Protein AF-A0A4Y9J058-F1 (afdb_monomer_lite)

Radius of gyration: 16.23 Å; chains: 1; bounding box: 37×17×45 Å

Sequence (62 aa):
MNARQFFDLVVVMRDLQREYSRTGCRDRKTLLLAKDAERKVDEEIKRVRIIENERRAPRLDI

Foldseek 3Di:
DDPVVLVVLVVLLVVLVVVCVVVVVPDPVSVVSNVVSVVVNVVVVVVVVVVVVCVVCVPPPD

Secondary structure (DSSP, 8-state):
--HHHHHHHHHHHHHHHHHHHHTTT--HHHHHHHHHHHHHHHHHHHHHHHHHHHHHS-----

Structure (mmCIF, N/CA/C/O backbone):
data_AF-A0A4Y9J058-F1
#
_entry.id   AF-A0A4Y9J058-F1
#
loop_
_atom_site.group_PDB
_atom_site.id
_atom_site.type_symbol
_atom_site.label_atom_id
_atom_site.label_alt_id
_atom_site.label_comp_id
_atom_site.label_asym_id
_atom_site.label_entity_id
_atom_site.label_seq_id
_atom_site.pdbx_PDB_ins_code
_atom_site.Cartn_x
_atom_site.Cartn_y
_atom_site.Cartn_z
_atom_site.occupancy
_atom_site.B_iso_or_equiv
_atom_site.auth_seq_id
_atom_site.auth_comp_id
_atom_site.auth_asym_id
_atom_site.auth_atom_id
_atom_site.pdbx_PDB_model_num
ATOM 1 N N . MET A 1 1 ? -9.238 4.963 3.390 1.00 81.31 1 MET A N 1
ATOM 2 C CA . MET A 1 1 ? -9.315 4.247 2.097 1.00 81.31 1 MET A CA 1
ATOM 3 C C . MET A 1 1 ? -10.541 3.333 2.097 1.00 81.31 1 MET A C 1
ATOM 5 O O . MET A 1 1 ? -11.001 2.999 3.184 1.00 81.31 1 MET A O 1
ATOM 9 N N . ASN A 1 2 ? -11.099 2.939 0.944 1.00 90.31 2 ASN A N 1
ATOM 10 C CA . ASN A 1 2 ? -12.073 1.832 0.892 1.00 90.31 2 ASN A CA 1
ATOM 11 C C . ASN A 1 2 ? -11.370 0.481 0.625 1.00 90.31 2 ASN A C 1
ATOM 13 O O . ASN A 1 2 ? -10.212 0.458 0.213 1.00 90.31 2 ASN A O 1
ATOM 17 N N . ALA A 1 3 ? -12.056 -0.644 0.861 1.00 89.88 3 ALA A N 1
ATOM 18 C CA . ALA A 1 3 ? -11.449 -1.979 0.760 1.00 89.88 3 ALA A CA 1
ATOM 19 C C . ALA A 1 3 ? -10.889 -2.292 -0.640 1.00 89.88 3 ALA A C 1
ATOM 21 O O . ALA A 1 3 ? -9.826 -2.897 -0.758 1.00 89.88 3 ALA A O 1
ATOM 22 N N . ARG A 1 4 ? -11.572 -1.838 -1.698 1.00 92.75 4 ARG A N 1
ATOM 23 C CA . ARG A 1 4 ? -11.127 -2.031 -3.082 1.00 92.75 4 ARG A CA 1
ATOM 24 C C . ARG A 1 4 ? -9.858 -1.236 -3.376 1.00 92.75 4 ARG A C 1
ATOM 26 O O . ARG A 1 4 ? -8.891 -1.801 -3.857 1.00 92.75 4 ARG A O 1
ATOM 33 N N . GLN A 1 5 ? -9.832 0.036 -2.990 1.00 92.88 5 GLN A N 1
ATOM 34 C CA . GLN A 1 5 ? -8.656 0.894 -3.122 1.00 92.88 5 GLN A CA 1
ATOM 35 C C . GLN A 1 5 ? -7.453 0.324 -2.361 1.00 92.88 5 GLN A C 1
ATOM 37 O O . GLN A 1 5 ? -6.334 0.382 -2.862 1.00 92.88 5 GLN A O 1
ATOM 42 N N . PHE A 1 6 ? -7.673 -0.228 -1.163 1.00 92.69 6 PHE A N 1
ATOM 43 C CA . PHE A 1 6 ? -6.612 -0.875 -0.392 1.00 92.69 6 PHE A CA 1
ATOM 44 C C . PHE A 1 6 ? -6.064 -2.104 -1.110 1.00 92.69 6 PHE A C 1
ATOM 46 O O . PHE A 1 6 ? -4.852 -2.239 -1.249 1.00 92.69 6 PHE A O 1
ATOM 53 N N . PHE A 1 7 ? -6.948 -2.961 -1.620 1.00 94.38 7 PHE A N 1
ATOM 54 C CA . PHE A 1 7 ? -6.543 -4.112 -2.417 1.00 94.38 7 PHE A CA 1
ATOM 55 C C . PHE A 1 7 ? -5.744 -3.690 -3.657 1.00 94.38 7 PHE A C 1
ATOM 57 O O . PHE A 1 7 ? -4.648 -4.201 -3.869 1.00 94.38 7 PHE A O 1
ATOM 64 N N . ASP A 1 8 ? -6.239 -2.713 -4.418 1.00 95.94 8 ASP A N 1
ATOM 65 C CA . ASP A 1 8 ? -5.572 -2.209 -5.621 1.00 95.94 8 ASP A CA 1
ATOM 66 C C . ASP A 1 8 ? -4.169 -1.662 -5.295 1.00 95.94 8 ASP A C 1
ATOM 68 O O . ASP A 1 8 ? -3.203 -1.954 -5.999 1.00 95.94 8 ASP A O 1
ATOM 72 N N . LEU A 1 9 ? -4.017 -0.933 -4.183 1.00 94.50 9 LEU A N 1
ATOM 73 C CA . LEU A 1 9 ? -2.715 -0.441 -3.723 1.00 94.50 9 LEU A CA 1
ATOM 74 C C . LEU A 1 9 ? -1.761 -1.580 -3.336 1.00 94.50 9 LEU A C 1
ATOM 76 O O . LEU A 1 9 ? -0.579 -1.521 -3.673 1.00 94.50 9 LEU A O 1
ATOM 80 N N . VAL A 1 10 ? -2.255 -2.618 -2.656 1.00 95.12 10 VAL A N 1
ATOM 81 C CA . VAL A 1 10 ? -1.453 -3.799 -2.296 1.00 95.12 10 VAL A CA 1
ATOM 82 C C . VAL A 1 10 ? -1.009 -4.566 -3.545 1.00 95.12 10 VAL A C 1
ATOM 84 O O . VAL A 1 10 ? 0.133 -5.028 -3.597 1.00 95.12 10 VAL A O 1
ATOM 87 N N . VAL A 1 11 ? -1.870 -4.676 -4.561 1.00 96.81 11 VAL A N 1
ATOM 88 C CA . VAL A 1 11 ? -1.517 -5.277 -5.858 1.00 96.81 11 VAL A CA 1
ATOM 89 C C . VAL A 1 11 ? -0.392 -4.482 -6.519 1.00 96.81 11 VAL A C 1
ATOM 91 O O . VAL A 1 11 ? 0.653 -5.056 -6.821 1.00 96.81 11 VAL A O 1
ATOM 94 N N . VAL A 1 12 ? -0.543 -3.158 -6.636 1.00 95.62 12 VAL A N 1
ATOM 95 C CA . VAL A 1 12 ? 0.489 -2.274 -7.210 1.00 95.62 12 VAL A CA 1
ATOM 96 C C . VAL A 1 12 ? 1.809 -2.381 -6.446 1.00 95.62 12 VAL A C 1
ATOM 98 O O . VAL A 1 12 ? 2.870 -2.515 -7.053 1.00 95.62 12 VAL A O 1
ATOM 101 N N . MET A 1 13 ? 1.762 -2.378 -5.111 1.00 95.94 13 MET A N 1
ATOM 102 C CA . MET A 1 13 ? 2.943 -2.564 -4.266 1.00 95.94 13 MET A CA 1
ATOM 103 C C . MET A 1 13 ? 3.658 -3.882 -4.588 1.00 95.94 13 MET A C 1
ATOM 105 O O . MET A 1 13 ? 4.881 -3.908 -4.741 1.00 95.94 13 MET A O 1
ATOM 109 N N . ARG A 1 14 ? 2.909 -4.985 -4.724 1.00 95.94 14 ARG A N 1
ATOM 110 C CA . ARG A 1 14 ? 3.490 -6.296 -5.038 1.00 95.94 14 ARG A CA 1
ATOM 111 C C . ARG A 1 14 ? 4.064 -6.378 -6.444 1.00 95.94 14 ARG A C 1
ATOM 113 O O . ARG A 1 14 ? 5.096 -7.029 -6.621 1.00 95.94 14 ARG A O 1
ATOM 120 N N . ASP A 1 15 ? 3.444 -5.723 -7.413 1.00 95.38 15 ASP A N 1
ATOM 121 C CA . ASP A 1 15 ? 3.957 -5.680 -8.779 1.00 95.38 15 ASP A CA 1
ATOM 122 C C . ASP A 1 15 ? 5.268 -4.890 -8.857 1.00 95.38 15 ASP A C 1
ATOM 124 O O . ASP A 1 15 ? 6.242 -5.396 -9.418 1.00 95.38 15 ASP A O 1
ATOM 128 N N . LEU A 1 16 ? 5.357 -3.743 -8.175 1.00 94.50 16 LEU A N 1
ATOM 129 C CA . LEU A 1 16 ? 6.590 -2.952 -8.077 1.00 94.50 16 LEU A CA 1
ATOM 130 C C . LEU A 1 16 ? 7.721 -3.723 -7.379 1.00 94.50 16 LEU A C 1
ATOM 132 O O . LEU A 1 16 ? 8.856 -3.732 -7.849 1.00 94.50 16 LEU A O 1
ATOM 136 N N . GLN A 1 17 ? 7.432 -4.432 -6.285 1.00 92.62 17 GLN A N 1
ATOM 137 C CA . GLN A 1 17 ? 8.428 -5.281 -5.614 1.00 92.62 17 GLN A CA 1
ATOM 138 C C . GLN A 1 17 ? 8.941 -6.409 -6.528 1.00 92.62 17 GLN A C 1
ATOM 140 O O . GLN A 1 17 ? 10.139 -6.717 -6.545 1.00 92.62 17 GLN A O 1
ATOM 145 N N . ARG A 1 18 ? 8.045 -7.040 -7.300 1.00 94.62 18 ARG A N 1
ATOM 146 C CA . ARG A 1 18 ? 8.412 -8.075 -8.280 1.00 94.62 18 ARG A CA 1
ATOM 147 C C . ARG A 1 18 ? 9.250 -7.499 -9.413 1.00 94.62 18 ARG A C 1
ATOM 149 O O . ARG A 1 18 ? 10.236 -8.119 -9.797 1.00 94.62 18 ARG A O 1
ATOM 156 N N . GLU A 1 19 ? 8.886 -6.335 -9.934 1.00 92.44 19 GLU A N 1
ATOM 157 C CA . GLU A 1 19 ? 9.639 -5.633 -10.973 1.00 92.44 19 GLU A CA 1
ATOM 158 C C . GLU A 1 19 ? 11.037 -5.235 -10.485 1.00 92.44 19 GLU A C 1
ATOM 160 O O . GLU A 1 19 ? 12.035 -5.519 -11.151 1.00 92.44 19 GLU A O 1
ATOM 165 N N . TYR A 1 20 ? 11.142 -4.697 -9.269 1.00 91.12 20 TYR A N 1
ATOM 166 C CA . TYR A 1 20 ? 12.430 -4.394 -8.648 1.00 91.12 20 TYR A CA 1
ATOM 167 C C . TYR A 1 20 ? 13.312 -5.645 -8.521 1.00 91.12 20 TYR A C 1
ATOM 169 O O . TYR A 1 20 ? 14.500 -5.618 -8.843 1.00 91.12 20 TYR A O 1
ATOM 177 N N . SER A 1 21 ? 12.717 -6.774 -8.131 1.00 89.06 21 SER A N 1
ATOM 178 C CA . SER A 1 21 ? 13.429 -8.053 -8.040 1.00 89.06 21 SER A CA 1
ATOM 179 C C . SER A 1 21 ? 13.873 -8.562 -9.421 1.00 89.06 21 SER A C 1
ATOM 181 O O . SER A 1 21 ? 14.996 -9.037 -9.577 1.00 89.06 21 SER A O 1
ATOM 183 N N . ARG A 1 22 ? 13.026 -8.419 -10.451 1.00 91.62 22 ARG A N 1
ATOM 184 C CA . ARG A 1 22 ? 13.329 -8.813 -11.842 1.00 91.62 22 ARG A CA 1
ATOM 185 C C . ARG A 1 22 ? 14.449 -7.986 -12.467 1.00 91.62 22 ARG A C 1
ATOM 187 O O . ARG A 1 22 ? 15.228 -8.521 -13.246 1.00 91.62 22 ARG A O 1
ATOM 194 N N . THR A 1 23 ? 14.567 -6.711 -12.104 1.00 89.19 23 THR A N 1
ATOM 195 C CA . THR A 1 23 ? 15.656 -5.828 -12.565 1.00 89.19 23 THR A CA 1
ATOM 196 C C . THR A 1 23 ? 16.974 -6.051 -11.807 1.00 89.19 23 THR A C 1
ATOM 198 O O . THR A 1 23 ? 17.909 -5.255 -11.919 1.00 89.19 23 THR A O 1
ATOM 201 N N . GLY A 1 24 ? 17.074 -7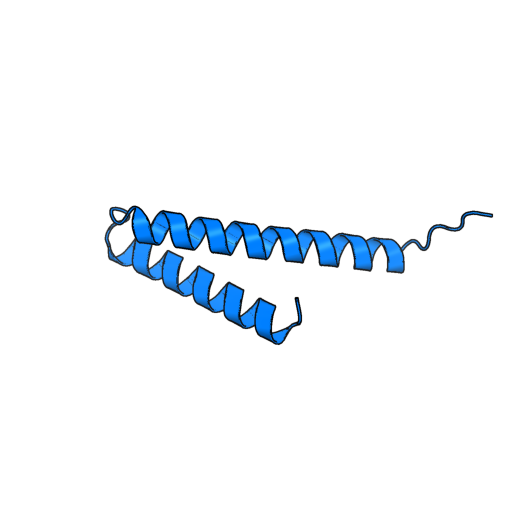.129 -11.020 1.00 87.38 24 GLY A N 1
ATOM 202 C CA . GLY A 1 24 ? 18.261 -7.449 -10.232 1.00 87.38 24 GLY A CA 1
ATOM 203 C C . GLY A 1 24 ? 18.508 -6.457 -9.097 1.00 87.38 24 GLY A C 1
ATOM 204 O O . GLY A 1 24 ? 19.662 -6.214 -8.751 1.00 87.38 24 GLY A O 1
ATOM 205 N N . CYS A 1 25 ? 17.447 -5.854 -8.552 1.00 83.69 25 C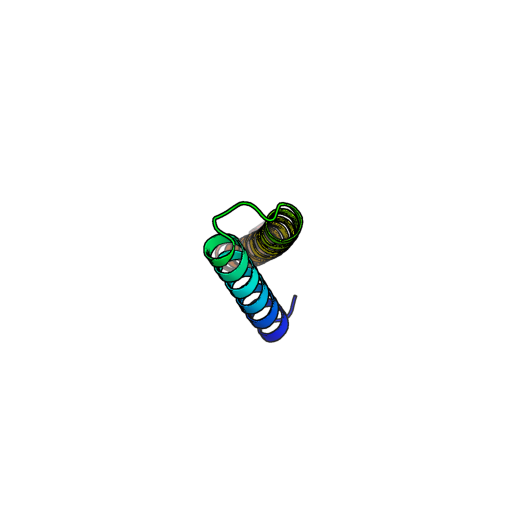YS A N 1
ATOM 206 C CA . CYS A 1 25 ? 17.498 -4.885 -7.455 1.00 83.69 25 CYS A CA 1
ATOM 207 C C . CYS A 1 25 ? 18.277 -3.595 -7.779 1.00 83.69 25 CYS A C 1
ATOM 209 O O . CYS A 1 25 ? 18.771 -2.911 -6.878 1.00 83.69 25 CYS A O 1
ATOM 211 N N . ARG A 1 26 ? 18.406 -3.240 -9.062 1.00 86.31 26 ARG A N 1
ATOM 212 C CA . ARG A 1 26 ? 19.195 -2.074 -9.501 1.00 86.31 26 ARG A CA 1
ATOM 213 C C . ARG A 1 26 ? 18.349 -0.852 -9.823 1.00 86.31 26 ARG A C 1
ATOM 215 O O . ARG A 1 26 ? 18.869 0.262 -9.785 1.00 86.31 26 ARG A O 1
ATOM 222 N N . ASP A 1 27 ? 17.059 -1.029 -10.101 1.00 90.12 27 ASP A N 1
ATOM 223 C CA . ASP A 1 27 ? 16.199 0.105 -10.416 1.00 90.12 27 ASP A CA 1
ATOM 224 C C . ASP A 1 27 ? 15.756 0.861 -9.155 1.00 90.12 27 ASP A C 1
ATOM 226 O O . ASP A 1 27 ? 14.814 0.493 -8.446 1.00 90.12 27 ASP A O 1
ATOM 230 N N . ARG A 1 28 ? 16.440 1.978 -8.900 1.00 90.38 28 ARG A N 1
ATOM 231 C CA . ARG A 1 28 ? 16.154 2.876 -7.780 1.00 90.38 28 ARG A CA 1
ATOM 232 C C . ARG A 1 28 ? 14.766 3.510 -7.879 1.00 90.38 28 ARG A C 1
ATOM 234 O O . ARG A 1 28 ? 14.171 3.788 -6.841 1.00 90.38 28 ARG A O 1
ATOM 241 N N . LYS A 1 29 ? 14.243 3.741 -9.086 1.00 91.69 29 LYS A N 1
ATOM 242 C CA . LYS A 1 29 ? 12.921 4.352 -9.265 1.00 91.69 29 LYS A CA 1
ATOM 243 C C . LYS A 1 29 ? 11.831 3.386 -8.812 1.00 91.69 29 LYS A C 1
ATOM 245 O O . LYS A 1 29 ? 11.003 3.763 -7.986 1.00 91.69 29 LYS A O 1
ATOM 250 N N . THR A 1 30 ? 11.887 2.139 -9.272 1.00 89.81 30 THR A N 1
ATOM 251 C CA . THR A 1 30 ? 10.945 1.093 -8.850 1.00 89.81 30 THR A CA 1
ATOM 252 C C . THR A 1 30 ? 11.039 0.818 -7.349 1.00 89.81 30 THR A C 1
ATOM 254 O O . THR A 1 30 ? 10.010 0.697 -6.689 1.00 89.81 30 THR A O 1
ATOM 257 N N . LEU A 1 31 ? 12.246 0.840 -6.767 1.00 91.38 31 LEU A N 1
ATOM 258 C CA . LEU A 1 31 ? 12.416 0.729 -5.313 1.00 91.38 31 LE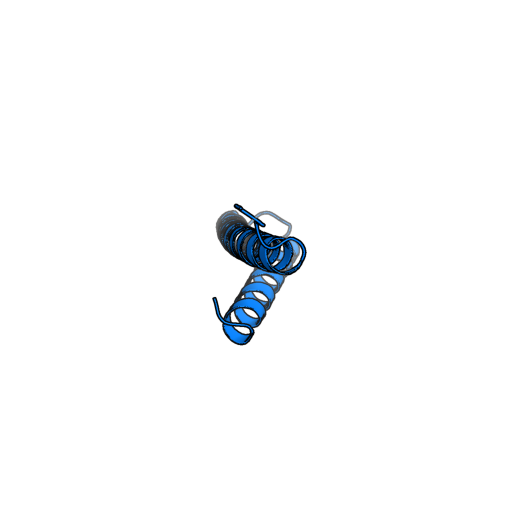U A CA 1
ATOM 259 C C . LEU A 1 31 ? 11.712 1.857 -4.544 1.00 91.38 31 LEU A C 1
ATOM 261 O O . LEU A 1 31 ? 11.063 1.601 -3.531 1.00 91.38 31 LEU A O 1
ATOM 265 N N . LEU A 1 32 ? 11.852 3.107 -4.994 1.00 94.19 32 LEU A N 1
ATOM 266 C CA . LEU A 1 32 ? 11.216 4.252 -4.338 1.00 94.19 32 LEU A CA 1
ATOM 267 C C . LEU A 1 32 ? 9.690 4.175 -4.427 1.00 94.19 32 LEU A C 1
ATOM 269 O O . LEU A 1 32 ? 9.012 4.430 -3.434 1.00 94.19 32 LEU A O 1
ATOM 273 N N 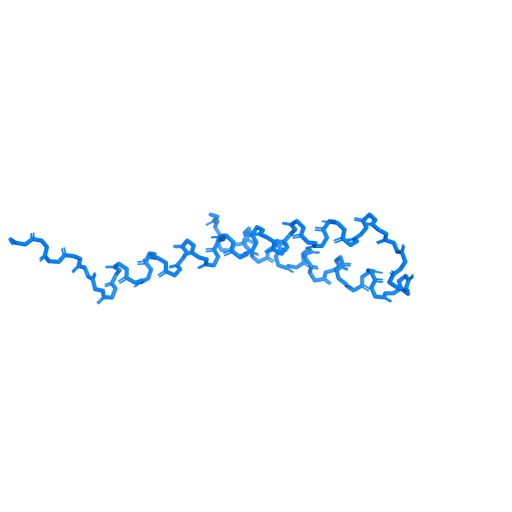. LEU A 1 33 ? 9.160 3.781 -5.586 1.00 93.19 33 LEU A N 1
ATOM 274 C CA . LEU A 1 33 ? 7.722 3.598 -5.780 1.00 93.19 33 LEU A CA 1
ATOM 275 C C . LEU A 1 33 ? 7.172 2.461 -4.910 1.00 93.19 33 LEU A C 1
ATOM 277 O O . LEU A 1 33 ? 6.132 2.633 -4.279 1.00 93.19 33 LEU A O 1
ATOM 281 N N . ALA A 1 34 ? 7.886 1.333 -4.823 1.00 92.38 34 ALA A N 1
ATOM 282 C CA . ALA A 1 34 ? 7.509 0.219 -3.954 1.00 92.38 34 ALA A CA 1
ATOM 283 C C . ALA A 1 34 ? 7.445 0.654 -2.482 1.00 92.38 34 ALA A C 1
ATOM 285 O O . ALA A 1 34 ? 6.457 0.379 -1.807 1.00 92.38 34 ALA A O 1
ATOM 286 N N . LYS A 1 35 ? 8.448 1.404 -2.007 1.00 94.19 35 LYS A N 1
ATOM 287 C CA . LYS A 1 35 ? 8.490 1.920 -0.630 1.00 94.19 35 LYS A CA 1
ATOM 288 C C . LYS A 1 35 ? 7.396 2.942 -0.327 1.00 94.19 35 LYS A C 1
ATOM 290 O O . LYS A 1 35 ? 6.863 2.959 0.779 1.00 94.19 35 LYS A O 1
ATOM 295 N N . ASP A 1 36 ? 7.057 3.809 -1.279 1.00 95.94 36 ASP A N 1
ATOM 296 C CA . ASP A 1 36 ? 5.948 4.751 -1.089 1.00 95.94 36 ASP A CA 1
ATOM 297 C C . ASP A 1 36 ? 4.599 4.022 -1.011 1.00 95.94 36 ASP A C 1
ATOM 299 O O . ASP A 1 36 ? 3.755 4.367 -0.181 1.00 95.94 36 ASP A O 1
ATOM 303 N N . ALA A 1 37 ? 4.412 2.980 -1.828 1.00 94.44 37 ALA A N 1
ATOM 304 C CA . ALA A 1 37 ? 3.234 2.125 -1.753 1.00 94.44 37 ALA A CA 1
ATOM 305 C C . ALA A 1 37 ? 3.169 1.355 -0.420 1.00 94.44 37 ALA A C 1
ATOM 307 O O . ALA A 1 37 ? 2.115 1.356 0.214 1.00 94.44 37 ALA A O 1
ATOM 308 N N . GLU A 1 38 ? 4.289 0.789 0.048 1.00 94.62 38 GLU A N 1
ATOM 309 C CA . GLU A 1 38 ? 4.406 0.151 1.373 1.00 94.62 38 GLU A CA 1
ATOM 310 C C . GLU A 1 38 ? 3.986 1.100 2.497 1.00 94.62 38 GLU A C 1
ATOM 312 O O . GLU A 1 38 ? 3.115 0.764 3.298 1.00 94.62 38 GLU A O 1
ATOM 317 N N . ARG A 1 39 ? 4.518 2.327 2.508 1.00 96.44 39 ARG A N 1
ATOM 318 C CA . ARG A 1 39 ? 4.172 3.333 3.521 1.00 96.44 39 ARG A CA 1
ATOM 319 C C . ARG A 1 39 ? 2.669 3.620 3.561 1.00 96.44 39 ARG A C 1
ATOM 321 O O . ARG A 1 39 ? 2.084 3.681 4.639 1.00 96.44 39 ARG A O 1
ATOM 328 N N . LYS A 1 40 ? 2.031 3.783 2.399 1.00 94.62 40 LYS A N 1
ATOM 329 C CA . LYS A 1 40 ? 0.581 4.031 2.306 1.00 94.62 40 LYS A CA 1
ATOM 330 C C . LYS A 1 40 ? -0.241 2.840 2.808 1.00 94.62 40 LYS A C 1
ATOM 332 O O . LYS A 1 40 ? -1.274 3.037 3.447 1.00 94.62 40 LYS A O 1
ATOM 337 N N . VAL A 1 41 ? 0.211 1.614 2.535 1.00 95.62 41 VAL A N 1
ATOM 338 C CA . VAL A 1 41 ? -0.410 0.389 3.061 1.00 95.62 41 VAL A CA 1
ATOM 339 C C . VAL A 1 41 ? -0.298 0.348 4.587 1.00 95.62 41 VAL A C 1
ATOM 341 O O . VAL A 1 41 ? -1.304 0.115 5.259 1.00 95.62 41 VAL A O 1
ATOM 344 N N . ASP A 1 42 ? 0.876 0.643 5.144 1.00 95.62 42 ASP A N 1
ATOM 345 C CA . ASP A 1 42 ? 1.107 0.654 6.594 1.00 95.62 42 ASP A CA 1
ATOM 346 C C . ASP A 1 42 ? 0.274 1.718 7.319 1.00 95.62 42 ASP A C 1
ATOM 348 O O . ASP A 1 42 ? -0.300 1.450 8.380 1.00 95.62 42 ASP A O 1
ATOM 352 N N . GLU A 1 43 ? 0.161 2.917 6.742 1.00 95.94 43 GLU A N 1
ATOM 353 C CA . GLU A 1 43 ? -0.692 3.991 7.261 1.00 95.94 43 GLU A CA 1
ATOM 354 C C . GLU A 1 43 ? -2.161 3.546 7.346 1.00 95.94 43 GLU A C 1
ATOM 356 O O . GLU A 1 43 ? -2.816 3.748 8.375 1.00 95.94 43 GLU A O 1
ATOM 361 N N . GLU A 1 44 ? -2.675 2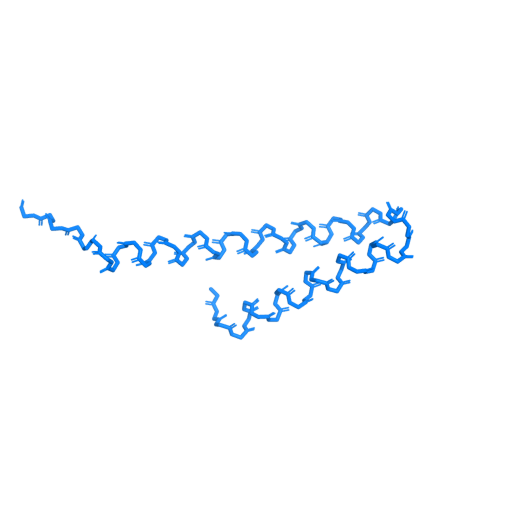.874 6.311 1.00 93.88 44 GLU A N 1
ATOM 362 C CA . GLU A 1 44 ? -4.052 2.376 6.304 1.00 93.88 44 GLU A CA 1
ATOM 363 C C . GLU A 1 44 ? -4.248 1.209 7.285 1.00 93.88 44 GLU A C 1
ATOM 365 O O . GLU A 1 44 ? -5.247 1.183 8.008 1.00 93.88 44 GLU A O 1
ATOM 370 N N . ILE A 1 45 ? -3.285 0.285 7.393 1.00 94.19 45 ILE A N 1
ATOM 371 C CA . ILE A 1 45 ? -3.317 -0.788 8.400 1.00 94.19 45 ILE A CA 1
ATOM 372 C C . ILE A 1 45 ? -3.360 -0.191 9.807 1.00 94.19 45 ILE A C 1
ATOM 374 O O . ILE A 1 45 ? -4.153 -0.632 10.642 1.00 94.19 45 ILE A O 1
ATOM 378 N N . LYS A 1 46 ? -2.534 0.824 10.083 1.00 95.06 46 LYS A N 1
ATOM 379 C CA . LYS A 1 46 ? -2.519 1.514 11.376 1.00 95.06 46 LYS A CA 1
ATOM 380 C C . LYS A 1 46 ? -3.866 2.176 11.660 1.00 95.06 46 LYS A C 1
ATOM 382 O O . LYS A 1 46 ? -4.395 2.004 12.757 1.00 95.06 46 LYS A O 1
ATOM 387 N N . ARG A 1 47 ? -4.448 2.869 10.676 1.00 93.12 47 ARG A N 1
ATOM 388 C CA . ARG A 1 47 ? -5.778 3.489 10.788 1.00 93.12 47 ARG A CA 1
ATOM 389 C C . ARG A 1 47 ? -6.852 2.459 11.136 1.00 93.12 47 ARG A C 1
ATOM 391 O O . ARG A 1 47 ? -7.612 2.665 12.076 1.00 93.12 47 ARG A O 1
ATOM 398 N N . VAL A 1 48 ? -6.897 1.341 10.410 1.00 91.25 48 VAL A N 1
ATOM 399 C CA . VAL A 1 48 ? -7.885 0.277 10.646 1.00 91.25 48 VAL A CA 1
ATOM 400 C C . VAL A 1 48 ? -7.675 -0.375 12.011 1.00 91.25 48 VAL A C 1
ATOM 402 O O . VAL A 1 48 ? -8.646 -0.580 12.729 1.00 91.25 48 VAL A O 1
ATOM 405 N N . ARG A 1 49 ? -6.428 -0.632 12.426 1.00 91.31 49 ARG A N 1
ATOM 406 C CA . ARG A 1 49 ? -6.131 -1.160 13.769 1.00 91.31 49 ARG A CA 1
ATOM 407 C C . ARG A 1 49 ? -6.612 -0.235 14.884 1.00 91.31 49 ARG A C 1
ATOM 409 O O . ARG A 1 49 ? -7.115 -0.735 15.881 1.00 91.31 49 ARG A O 1
ATOM 416 N N . ILE A 1 50 ? -6.470 1.083 14.728 1.00 91.62 50 ILE A N 1
ATOM 417 C CA . ILE A 1 50 ? -6.983 2.056 15.706 1.00 91.62 50 ILE A CA 1
ATOM 418 C C . ILE A 1 50 ? -8.508 1.949 15.804 1.00 91.62 50 ILE A C 1
ATOM 420 O O . ILE A 1 50 ? -9.020 1.760 16.901 1.00 91.62 50 ILE A O 1
ATOM 424 N N . ILE A 1 51 ? -9.212 1.963 14.668 1.00 88.94 51 ILE A N 1
ATOM 425 C CA . ILE A 1 51 ? -10.680 1.843 14.624 1.00 88.94 51 ILE A CA 1
ATOM 426 C C . ILE A 1 51 ? -11.148 0.522 15.249 1.00 88.94 51 ILE A C 1
ATOM 428 O O . ILE A 1 51 ? -12.093 0.494 16.032 1.00 88.94 51 ILE A O 1
ATOM 432 N N . GLU A 1 52 ? -10.490 -0.589 14.921 1.00 88.25 52 GLU A N 1
ATOM 433 C CA . GLU A 1 52 ? -10.831 -1.903 15.472 1.00 88.25 52 GLU A CA 1
ATOM 434 C C . GLU A 1 52 ? -10.546 -1.988 16.978 1.00 88.25 52 GLU A C 1
ATOM 436 O O . GLU A 1 52 ? -11.320 -2.595 17.717 1.00 88.25 52 GLU A O 1
ATOM 441 N N . ASN A 1 53 ? -9.480 -1.343 17.458 1.00 87.44 53 ASN A N 1
ATOM 442 C CA . ASN A 1 53 ? -9.193 -1.244 18.887 1.00 87.44 53 ASN A CA 1
ATOM 443 C C . ASN A 1 53 ? -10.239 -0.392 19.621 1.00 87.44 53 ASN A C 1
ATOM 445 O O . ASN A 1 53 ? -10.702 -0.805 20.679 1.00 87.44 53 ASN A O 1
ATOM 449 N N . GLU A 1 54 ? -10.653 0.743 19.052 1.00 85.81 54 GLU A N 1
ATOM 450 C CA . GLU A 1 54 ? -11.732 1.585 19.593 1.00 85.81 54 GLU A CA 1
ATOM 451 C C . GLU A 1 54 ? -13.073 0.842 19.637 1.00 85.81 54 GLU A C 1
ATOM 453 O O . GLU A 1 54 ? -13.840 1.001 20.582 1.00 85.81 54 GLU A O 1
ATOM 458 N N . ARG A 1 55 ? -13.351 -0.022 18.653 1.00 82.69 55 ARG A N 1
ATOM 459 C CA . ARG A 1 55 ? -14.537 -0.894 18.664 1.00 82.69 55 ARG A CA 1
ATOM 460 C C . ARG A 1 55 ? -14.463 -1.986 19.729 1.00 82.69 55 ARG A C 1
ATOM 462 O O . ARG A 1 55 ? -15.490 -2.338 20.299 1.00 82.69 55 ARG A O 1
ATOM 469 N N . ARG A 1 56 ? -13.276 -2.556 19.968 1.00 77.00 56 ARG A N 1
ATOM 470 C CA . ARG A 1 56 ? -13.067 -3.626 20.962 1.00 77.00 56 ARG A CA 1
ATOM 471 C C . ARG A 1 56 ? -13.053 -3.114 22.399 1.00 77.00 56 ARG A C 1
ATOM 473 O O . ARG A 1 56 ? -13.489 -3.833 23.291 1.00 77.00 56 ARG A O 1
ATOM 480 N N . ALA A 1 57 ? -12.548 -1.908 22.617 1.00 67.31 57 ALA A N 1
ATOM 481 C CA . ALA A 1 57 ? -12.543 -1.227 23.900 1.00 67.31 57 ALA A CA 1
ATOM 482 C C . ALA A 1 57 ? -13.102 0.185 23.685 1.00 67.31 57 ALA A C 1
ATOM 484 O O . ALA A 1 57 ? -12.314 1.131 23.571 1.00 67.31 57 ALA A O 1
ATOM 485 N N . PRO A 1 58 ? -14.440 0.344 23.582 1.00 64.81 58 PRO A N 1
ATOM 486 C CA . PRO A 1 58 ? -15.022 1.676 23.571 1.00 64.81 58 PRO A CA 1
ATOM 487 C C . PRO A 1 58 ? -14.522 2.375 24.831 1.00 64.81 58 PRO A C 1
ATOM 489 O O . PRO A 1 58 ? -14.609 1.801 25.919 1.00 64.81 58 PRO A O 1
ATOM 492 N N . ARG A 1 59 ? -13.926 3.564 24.687 1.00 60.56 59 ARG A N 1
ATOM 493 C CA . ARG A 1 59 ? -13.561 4.383 25.845 1.00 60.56 59 ARG A CA 1
ATOM 494 C C . ARG A 1 59 ? -14.843 4.607 26.643 1.00 60.56 59 ARG A C 1
ATOM 496 O O . ARG A 1 59 ? -15.704 5.377 26.230 1.00 60.56 59 ARG A O 1
ATOM 503 N N . LEU A 1 60 ? -14.998 3.858 27.731 1.00 62.91 60 LEU A N 1
ATOM 504 C CA . LEU A 1 60 ? -15.993 4.107 28.761 1.00 62.91 60 LEU A CA 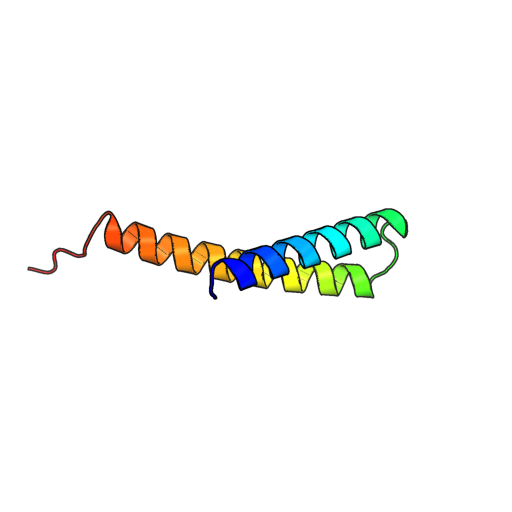1
ATOM 505 C C . LEU A 1 60 ? -15.455 5.281 29.578 1.00 62.91 60 LEU A C 1
ATOM 507 O O . LEU A 1 60 ? -14.983 5.099 30.694 1.00 62.91 60 LEU A O 1
ATOM 511 N N . ASP A 1 61 ? -15.448 6.465 28.971 1.00 60.06 61 ASP A N 1
ATOM 512 C CA . ASP A 1 61 ? -15.287 7.703 29.717 1.00 60.06 61 ASP A CA 1
ATOM 513 C C . ASP A 1 61 ? -16.650 7.957 30.396 1.00 60.06 61 ASP A C 1
ATOM 515 O O . ASP A 1 61 ? -17.582 8.465 29.767 1.00 60.06 61 ASP A O 1
ATOM 519 N N . ILE A 1 62 ? -16.783 7.481 31.644 1.00 45.34 62 ILE A N 1
ATOM 520 C CA . ILE A 1 62 ? -17.835 7.841 32.615 1.00 45.34 62 ILE A CA 1
ATOM 521 C C . ILE A 1 62 ? -17.205 8.774 33.645 1.00 45.34 62 ILE A C 1
ATOM 523 O O . ILE A 1 62 ? -16.110 8.420 34.142 1.00 45.34 62 ILE A O 1
#

pLDDT: mean 88.78, std 10.37, range [45.34, 96.81]